Protein AF-A0A369UX79-F1 (afdb_monomer_lite)

Secondary structure (DSSP, 8-state):
----------HHHHHHHHHHHHHHHHHHT--THHHHHHHHHHHHHHHHHHHHHHHHHHHHT--HHHHHHHHHHHH-TTHHHHHTS--

Sequence (87 aa):
MLYSVVMEIPDHLIDAKRELDAAEARYRFQTGMNATIALAAWSDCATA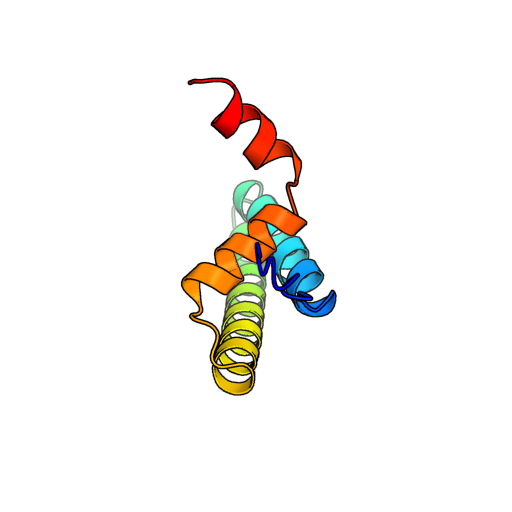YNRALGAYSARHNIPAPALRQAIEESINPLAMSDADQEA

Structure (mmCIF, N/CA/C/O backbone):
data_AF-A0A369UX79-F1
#
_entry.id   AF-A0A369UX79-F1
#
loop_
_atom_site.group_PDB
_atom_site.id
_atom_site.type_symbol
_atom_site.label_atom_id
_atom_site.label_alt_id
_atom_site.label_comp_id
_atom_site.label_asym_id
_atom_site.label_entity_id
_atom_site.label_seq_id
_atom_site.pdbx_PDB_ins_code
_atom_site.Cartn_x
_atom_site.Cartn_y
_atom_site.Cartn_z
_atom_site.occupancy
_atom_site.B_iso_or_equiv
_atom_site.auth_seq_id
_atom_site.auth_comp_id
_atom_site.auth_asym_id
_atom_site.auth_atom_id
_atom_site.pdbx_PDB_model_num
ATOM 1 N N . MET A 1 1 ? 7.459 11.496 -30.948 1.00 33.81 1 MET A N 1
ATOM 2 C CA . MET A 1 1 ? 7.329 10.115 -30.438 1.00 33.81 1 MET A CA 1
ATOM 3 C C . MET A 1 1 ? 7.141 10.207 -28.936 1.00 33.81 1 MET A C 1
ATOM 5 O O . MET A 1 1 ? 8.115 10.406 -28.225 1.00 33.81 1 MET A O 1
ATOM 9 N N . LEU A 1 2 ? 5.891 10.182 -28.474 1.00 37.84 2 LEU A N 1
ATOM 10 C CA . LEU A 1 2 ? 5.580 10.102 -27.049 1.00 37.84 2 LEU A CA 1
ATOM 11 C C . LEU A 1 2 ? 5.825 8.653 -26.631 1.00 37.84 2 LEU A C 1
ATOM 13 O O . LEU A 1 2 ? 5.005 7.782 -26.903 1.00 37.84 2 LEU A O 1
ATOM 17 N N . TYR A 1 3 ? 6.986 8.382 -26.038 1.00 36.78 3 TYR A N 1
ATOM 18 C CA . TYR A 1 3 ? 7.170 7.177 -25.238 1.00 36.78 3 TYR A CA 1
ATOM 19 C C . TYR A 1 3 ? 6.336 7.358 -23.963 1.00 36.78 3 TYR A C 1
ATOM 21 O O . TYR A 1 3 ? 6.870 7.625 -22.892 1.00 36.78 3 TYR A O 1
ATOM 29 N N . SER A 1 4 ? 5.013 7.211 -24.068 1.00 43.94 4 SER A N 1
ATOM 30 C CA . SER A 1 4 ? 4.259 6.659 -22.948 1.00 43.94 4 SER A CA 1
ATOM 31 C C . SER A 1 4 ? 4.730 5.218 -22.847 1.00 43.94 4 SER A C 1
ATOM 33 O O . SER A 1 4 ? 4.147 4.313 -23.439 1.00 43.94 4 SER A O 1
ATOM 35 N N . VAL A 1 5 ? 5.864 5.008 -22.174 1.00 45.28 5 VAL A N 1
ATOM 36 C CA . VAL A 1 5 ? 6.133 3.709 -21.575 1.00 45.28 5 VAL A CA 1
ATOM 37 C C . VAL A 1 5 ? 4.957 3.524 -20.638 1.00 45.28 5 VAL A C 1
ATOM 39 O O . VAL A 1 5 ? 4.897 4.166 -19.593 1.00 45.28 5 VAL A O 1
ATOM 42 N N . VAL A 1 6 ? 3.968 2.751 -21.082 1.00 54.66 6 VAL A N 1
ATOM 43 C CA . VAL A 1 6 ? 2.929 2.229 -20.209 1.00 54.66 6 VAL A CA 1
ATOM 44 C C . VAL A 1 6 ? 3.713 1.438 -19.179 1.00 54.66 6 VAL A C 1
ATOM 46 O O . VAL A 1 6 ? 4.214 0.352 -19.461 1.00 54.66 6 VAL A O 1
ATOM 49 N N . MET A 1 7 ? 3.985 2.076 -18.044 1.00 65.75 7 MET A N 1
ATOM 50 C CA . MET A 1 7 ? 4.608 1.421 -16.918 1.00 65.75 7 MET A CA 1
ATOM 51 C C . MET A 1 7 ? 3.583 0.389 -16.489 1.00 65.75 7 MET A C 1
ATOM 53 O O . MET A 1 7 ? 2.561 0.740 -15.912 1.00 65.75 7 MET A O 1
ATOM 57 N N . GLU A 1 8 ? 3.808 -0.863 -16.872 1.00 71.50 8 GLU A N 1
ATOM 58 C CA . GLU A 1 8 ? 2.931 -1.950 -16.478 1.00 71.50 8 GLU A CA 1
ATOM 59 C C . GLU A 1 8 ? 3.136 -2.133 -14.975 1.00 71.50 8 GLU A C 1
ATOM 61 O O . GLU A 1 8 ? 4.167 -2.632 -14.511 1.00 71.50 8 GLU A O 1
ATOM 66 N N . ILE A 1 9 ? 2.215 -1.566 -14.201 1.00 75.06 9 ILE A N 1
ATOM 67 C CA . ILE A 1 9 ? 2.236 -1.681 -12.753 1.00 75.06 9 ILE A CA 1
ATOM 68 C C . ILE A 1 9 ? 1.711 -3.072 -12.429 1.00 75.06 9 ILE A C 1
ATOM 70 O O . ILE A 1 9 ? 0.614 -3.419 -12.862 1.00 75.06 9 ILE A O 1
ATOM 74 N N . PRO A 1 10 ? 2.458 -3.874 -11.663 1.00 81.12 10 PRO A N 1
ATOM 75 C CA . PRO A 1 10 ? 1.978 -5.177 -11.258 1.00 81.12 10 PRO A CA 1
ATOM 76 C C . PRO A 1 10 ? 0.688 -5.065 -10.441 1.00 81.12 10 PRO A C 1
ATOM 78 O O . PRO A 1 10 ? 0.654 -4.326 -9.453 1.00 81.12 10 PRO A O 1
ATOM 81 N N . ASP A 1 11 ? -0.311 -5.887 -10.770 1.00 83.38 11 ASP A N 1
ATOM 82 C CA . ASP A 1 11 ? -1.589 -5.938 -10.044 1.00 83.38 11 ASP A CA 1
ATOM 83 C C . ASP A 1 11 ? -1.394 -6.138 -8.534 1.00 83.38 11 ASP A C 1
ATOM 85 O O . ASP A 1 11 ? -2.046 -5.489 -7.726 1.00 83.38 11 ASP A O 1
ATOM 89 N N . HIS A 1 12 ? -0.402 -6.937 -8.126 1.00 81.06 12 HIS A N 1
ATOM 90 C CA . HIS A 1 12 ? -0.122 -7.174 -6.707 1.00 81.06 12 HIS A CA 1
ATOM 91 C C . HIS A 1 12 ? 0.295 -5.912 -5.927 1.00 81.06 12 HIS A C 1
ATOM 93 O O . HIS A 1 12 ? 0.097 -5.859 -4.715 1.00 81.06 12 HIS A O 1
ATOM 99 N N . LEU A 1 13 ? 0.882 -4.895 -6.578 1.00 84.75 13 LEU A N 1
ATOM 100 C CA . LEU A 1 13 ? 1.189 -3.613 -5.926 1.00 84.75 13 LEU A CA 1
ATOM 101 C C . LEU A 1 13 ? -0.063 -2.742 -5.793 1.00 84.75 13 LEU A C 1
ATOM 103 O O . LEU A 1 13 ? -0.217 -2.043 -4.790 1.00 84.75 13 LEU A O 1
ATOM 107 N N . ILE A 1 14 ? -0.954 -2.813 -6.782 1.00 85.56 14 ILE A N 1
ATOM 108 C CA . ILE A 1 14 ? -2.254 -2.140 -6.772 1.00 85.56 14 ILE A CA 1
ATOM 109 C C . ILE A 1 14 ? -3.127 -2.738 -5.662 1.00 85.56 14 ILE A C 1
ATOM 111 O O . ILE A 1 14 ? -3.658 -1.998 -4.834 1.00 85.56 14 ILE A O 1
ATOM 115 N N . ASP A 1 15 ? -3.208 -4.065 -5.586 1.00 84.81 15 ASP A N 1
ATOM 116 C CA . ASP A 1 15 ? -3.948 -4.787 -4.550 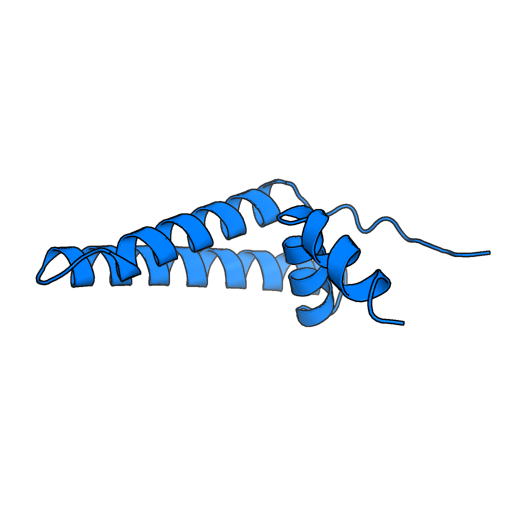1.00 84.81 15 ASP A CA 1
ATOM 117 C C . ASP A 1 15 ? -3.391 -4.494 -3.153 1.00 84.81 15 ASP A C 1
ATOM 119 O O . ASP A 1 15 ? -4.152 -4.139 -2.253 1.00 84.81 15 ASP A O 1
ATOM 123 N N . ALA A 1 16 ? -2.065 -4.519 -2.975 1.00 86.06 16 ALA A N 1
ATOM 124 C CA . ALA A 1 16 ? -1.436 -4.186 -1.695 1.00 86.06 16 ALA A CA 1
ATOM 125 C C . ALA A 1 16 ? -1.750 -2.751 -1.235 1.00 86.06 16 ALA A C 1
ATOM 127 O O . ALA A 1 16 ? -1.974 -2.509 -0.046 1.00 86.06 16 ALA A O 1
ATOM 128 N N . LYS A 1 17 ? -1.800 -1.785 -2.162 1.00 86.75 17 LYS A N 1
ATOM 129 C CA . LYS A 1 17 ? -2.198 -0.407 -1.842 1.00 86.75 17 LYS A CA 1
ATOM 130 C C . LYS A 1 17 ? -3.691 -0.307 -1.513 1.00 86.75 17 LYS A C 1
ATOM 132 O O . LYS A 1 17 ? -4.041 0.387 -0.563 1.00 86.75 17 LYS A O 1
ATOM 137 N N . ARG A 1 18 ? -4.563 -1.028 -2.226 1.00 85.62 18 ARG A N 1
ATOM 138 C CA . ARG A 1 18 ? -6.004 -1.093 -1.912 1.00 85.62 18 ARG A CA 1
ATOM 139 C C . ARG A 1 18 ? -6.263 -1.687 -0.531 1.00 85.62 18 ARG A C 1
ATOM 141 O O . ARG A 1 18 ? -7.095 -1.173 0.214 1.00 85.62 18 ARG A O 1
ATOM 148 N N . GLU A 1 19 ? -5.548 -2.748 -0.174 1.00 87.19 19 GLU A N 1
ATOM 149 C CA . GLU A 1 19 ? -5.626 -3.351 1.157 1.00 87.19 19 GLU A CA 1
ATOM 150 C C . GLU A 1 19 ? -5.141 -2.392 2.244 1.00 87.19 19 GLU A C 1
ATOM 152 O O . GLU A 1 19 ? -5.791 -2.271 3.285 1.00 87.19 19 GLU A O 1
ATOM 157 N N . LEU A 1 20 ? -4.050 -1.664 1.988 1.00 86.56 20 LEU A N 1
ATOM 158 C CA . LEU A 1 20 ? -3.551 -0.628 2.888 1.00 86.56 20 LEU A CA 1
ATOM 159 C C . LEU A 1 20 ? -4.592 0.479 3.113 1.00 86.56 20 LEU A C 1
ATOM 161 O O . LEU A 1 20 ? -4.849 0.841 4.261 1.00 86.56 20 LEU A O 1
ATOM 165 N N . ASP A 1 21 ? -5.237 0.961 2.050 1.00 85.69 21 ASP A N 1
ATOM 166 C CA . ASP A 1 21 ? -6.280 1.991 2.134 1.00 85.69 21 ASP A CA 1
ATOM 167 C C . ASP A 1 21 ? -7.514 1.489 2.894 1.00 85.69 21 ASP A C 1
ATOM 169 O O . ASP A 1 21 ? -8.082 2.196 3.731 1.00 85.69 21 ASP A O 1
ATOM 173 N N . ALA A 1 22 ? -7.912 0.235 2.666 1.00 84.69 22 ALA A N 1
ATOM 174 C CA . ALA A 1 22 ? -8.998 -0.395 3.408 1.00 84.69 22 ALA A CA 1
ATOM 175 C C . ALA A 1 22 ? -8.652 -0.567 4.898 1.00 84.69 22 ALA A C 1
ATOM 177 O O . ALA A 1 22 ? -9.512 -0.358 5.761 1.00 84.69 22 ALA A O 1
ATOM 178 N N . ALA A 1 23 ? -7.407 -0.931 5.220 1.00 81.75 23 ALA A N 1
ATOM 179 C CA . ALA A 1 23 ? -6.919 -1.017 6.593 1.00 81.75 23 ALA A CA 1
ATOM 180 C C . ALA A 1 23 ? -6.883 0.364 7.264 1.00 81.75 23 ALA A C 1
ATOM 182 O O . ALA A 1 23 ? -7.317 0.496 8.409 1.00 81.75 23 ALA A O 1
ATOM 183 N N . GLU A 1 24 ? -6.452 1.401 6.543 1.00 84.56 24 GLU A N 1
ATOM 184 C CA . GLU A 1 24 ? -6.445 2.782 7.028 1.00 84.56 24 GLU A CA 1
ATOM 185 C C . GLU A 1 24 ? -7.864 3.279 7.326 1.00 84.56 24 GLU A C 1
ATOM 187 O O . GLU A 1 24 ? -8.121 3.819 8.404 1.00 84.56 24 GLU A O 1
ATOM 192 N N . ALA A 1 25 ? -8.811 3.040 6.414 1.00 83.81 25 ALA A N 1
ATOM 193 C CA . ALA A 1 25 ? -10.213 3.380 6.626 1.00 83.81 25 ALA A CA 1
ATOM 194 C C . ALA A 1 25 ? -10.757 2.686 7.885 1.00 83.81 25 ALA A C 1
ATOM 196 O O . ALA A 1 25 ? -11.326 3.335 8.762 1.00 83.81 25 ALA A O 1
ATOM 197 N N . ARG A 1 26 ? -10.517 1.377 8.033 1.00 79.94 26 ARG A N 1
ATOM 198 C CA . ARG A 1 26 ? -10.927 0.612 9.224 1.00 79.94 26 ARG A CA 1
ATOM 199 C C . ARG A 1 26 ? -10.285 1.124 10.508 1.00 79.94 26 ARG A C 1
ATOM 201 O O . ARG A 1 26 ? -10.944 1.089 11.543 1.00 79.94 26 ARG A O 1
ATOM 208 N N . TYR A 1 27 ? -9.030 1.562 10.467 1.00 77.19 27 TYR A N 1
ATOM 209 C CA . TYR A 1 27 ? -8.367 2.173 11.615 1.00 77.19 27 TYR A CA 1
ATOM 210 C C . TYR A 1 27 ? -9.045 3.489 12.011 1.00 77.19 27 TYR A C 1
ATOM 212 O O . TYR A 1 27 ? -9.395 3.659 13.177 1.00 77.19 27 TYR A O 1
ATOM 220 N N . ARG A 1 28 ? -9.324 4.376 11.045 1.00 80.19 28 ARG A N 1
ATOM 221 C CA . ARG A 1 28 ? -9.967 5.679 11.298 1.00 80.19 28 ARG A CA 1
ATOM 222 C C . ARG A 1 28 ? -11.356 5.571 11.933 1.00 80.19 28 ARG A C 1
ATOM 224 O O . ARG A 1 28 ? -11.750 6.472 12.666 1.00 80.19 28 ARG A O 1
ATOM 231 N N . PHE A 1 29 ? -12.090 4.489 11.670 1.00 81.38 29 PHE A N 1
ATOM 232 C CA . PHE A 1 29 ? -13.434 4.267 12.220 1.00 81.38 29 PHE A CA 1
ATOM 233 C C . PHE A 1 29 ? -13.467 3.411 13.499 1.00 81.38 29 PHE A C 1
ATOM 235 O O . PHE A 1 29 ? -14.551 3.163 14.027 1.00 81.38 29 PHE A O 1
ATOM 242 N N . GLN A 1 30 ? -12.322 2.953 14.016 1.00 78.75 30 GLN A N 1
ATOM 243 C CA . GLN A 1 30 ? -12.260 2.131 15.230 1.00 78.75 30 GLN A CA 1
ATOM 244 C C . GLN A 1 30 ? -11.770 2.920 16.448 1.00 78.75 30 GLN A C 1
ATOM 246 O O . GLN A 1 30 ? -10.973 3.846 16.345 1.00 78.75 30 GLN A O 1
ATOM 251 N N . THR A 1 31 ? -12.251 2.536 17.634 1.00 73.12 31 THR A N 1
ATOM 252 C CA . THR A 1 31 ? -11.909 3.166 18.920 1.00 73.12 31 THR A CA 1
ATOM 253 C C . THR A 1 31 ? -11.506 2.117 19.960 1.00 73.12 31 THR A C 1
ATOM 255 O O . THR A 1 31 ? -11.807 0.929 19.827 1.00 73.12 31 THR A O 1
ATOM 258 N N . GLY A 1 32 ? -10.789 2.540 21.006 1.00 79.44 32 GLY A N 1
ATOM 259 C CA . GLY A 1 32 ? -10.351 1.647 22.085 1.00 79.44 32 GLY A CA 1
ATOM 260 C C . GLY A 1 32 ? -9.414 0.530 21.606 1.00 79.44 32 GLY A C 1
ATOM 261 O O . GLY A 1 32 ? -8.597 0.734 20.713 1.00 79.44 32 GLY A O 1
ATOM 262 N N . MET A 1 33 ? -9.535 -0.668 22.185 1.00 76.06 33 MET A N 1
ATOM 263 C CA . MET A 1 33 ? -8.671 -1.825 21.876 1.00 76.06 33 MET A CA 1
ATOM 264 C C . MET A 1 33 ? -8.727 -2.251 20.398 1.00 76.06 33 MET A C 1
ATOM 266 O O . MET A 1 33 ? -7.736 -2.708 19.831 1.00 76.06 33 MET A O 1
ATOM 270 N N . ASN A 1 34 ? -9.866 -2.016 19.751 1.00 76.94 34 ASN A N 1
ATOM 271 C CA . ASN A 1 34 ? -10.073 -2.262 18.329 1.00 76.94 34 ASN A CA 1
ATOM 272 C C . ASN A 1 34 ? -9.239 -1.314 17.444 1.00 76.94 34 ASN A C 1
ATOM 274 O O . ASN A 1 34 ? -8.731 -1.730 16.405 1.00 76.94 34 ASN A O 1
ATOM 278 N N . ALA A 1 35 ? -9.009 -0.072 17.886 1.00 79.19 35 ALA A N 1
ATOM 279 C CA . ALA A 1 35 ? -8.123 0.865 17.192 1.00 79.19 35 ALA A CA 1
ATOM 280 C C . ALA A 1 35 ? -6.659 0.407 17.235 1.00 79.19 35 ALA A C 1
ATOM 282 O O . ALA A 1 35 ? -5.943 0.537 16.247 1.00 79.19 35 ALA A O 1
ATOM 283 N N . THR A 1 36 ? -6.212 -0.166 18.357 1.00 82.81 36 THR A N 1
ATOM 284 C CA . THR A 1 36 ? -4.844 -0.690 18.496 1.00 82.81 36 THR A CA 1
ATOM 285 C C . THR A 1 36 ? -4.596 -1.878 17.567 1.00 82.81 36 THR A C 1
ATOM 287 O O . THR A 1 36 ? -3.565 -1.929 16.902 1.00 82.81 36 THR A O 1
ATOM 290 N N . ILE A 1 37 ? -5.557 -2.804 17.470 1.00 83.00 37 ILE A N 1
ATOM 291 C CA . ILE A 1 37 ? -5.482 -3.949 16.548 1.00 83.00 37 ILE A CA 1
ATOM 292 C C . ILE A 1 37 ? -5.475 -3.463 15.092 1.00 83.00 37 ILE A C 1
ATOM 294 O O . ILE A 1 37 ? -4.668 -3.925 14.287 1.00 83.00 37 ILE A O 1
ATOM 298 N N . ALA A 1 38 ? -6.332 -2.496 14.760 1.00 80.44 38 ALA A N 1
ATOM 299 C CA . ALA A 1 38 ? -6.388 -1.922 13.420 1.00 80.44 38 ALA A CA 1
ATOM 300 C C . ALA A 1 38 ? -5.100 -1.169 13.042 1.00 80.44 38 ALA A C 1
ATOM 302 O O . ALA A 1 38 ? -4.649 -1.276 11.905 1.00 80.44 38 ALA A O 1
ATOM 303 N N . LEU A 1 39 ? -4.475 -0.463 13.990 1.00 82.69 39 LEU A N 1
ATOM 304 C CA . LEU A 1 39 ? -3.200 0.224 13.777 1.00 82.69 39 LEU A CA 1
ATOM 305 C C . LEU A 1 39 ? -2.051 -0.756 13.511 1.00 82.69 39 LEU A C 1
ATOM 307 O O . LEU A 1 39 ? -1.225 -0.503 12.634 1.00 82.69 39 LEU A O 1
ATOM 311 N N . ALA A 1 40 ? -1.997 -1.868 14.251 1.00 87.69 40 ALA A N 1
ATOM 312 C CA . ALA A 1 40 ? -1.001 -2.913 1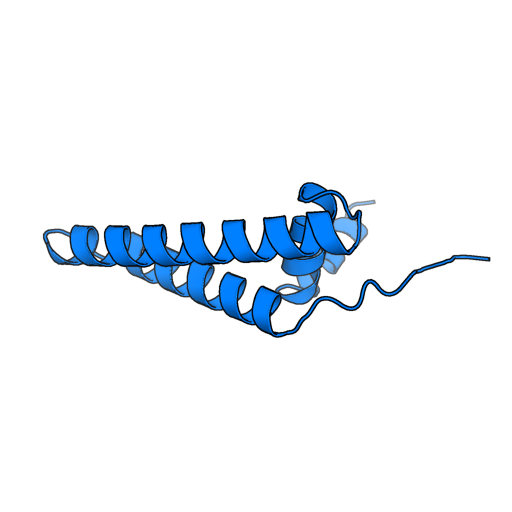4.027 1.00 87.69 40 ALA A CA 1
ATOM 313 C C . ALA A 1 40 ? -1.157 -3.519 12.624 1.00 87.69 40 ALA A C 1
ATOM 315 O O . ALA A 1 40 ? -0.200 -3.533 11.854 1.00 87.69 40 ALA A O 1
ATOM 316 N N . ALA A 1 41 ? -2.387 -3.892 12.252 1.00 84.81 41 ALA A N 1
ATOM 317 C CA . ALA A 1 41 ? -2.686 -4.418 10.922 1.00 84.81 41 ALA A CA 1
ATOM 318 C C . ALA A 1 41 ? -2.330 -3.422 9.802 1.00 84.81 41 ALA A C 1
ATOM 320 O O . ALA A 1 41 ? -1.705 -3.799 8.815 1.00 84.81 41 ALA A O 1
ATOM 321 N N . TRP A 1 42 ? -2.666 -2.138 9.970 1.00 88.25 42 TRP A N 1
ATOM 322 C CA . TRP A 1 42 ? -2.275 -1.087 9.027 1.00 88.25 42 TRP A CA 1
ATOM 323 C C . TRP A 1 42 ? -0.751 -0.956 8.903 1.00 88.25 42 TRP A C 1
ATOM 325 O O . TRP A 1 42 ? -0.234 -0.846 7.794 1.00 88.25 42 TRP A O 1
ATOM 335 N N . SER A 1 43 ? -0.020 -1.017 10.019 1.00 86.50 43 SER A N 1
ATOM 336 C CA . SER A 1 43 ? 1.445 -0.890 10.028 1.00 86.50 43 SER A CA 1
ATOM 337 C C . SER A 1 43 ? 2.134 -2.062 9.322 1.00 86.50 43 SER A C 1
ATOM 339 O O . SER A 1 43 ? 3.102 -1.859 8.579 1.00 86.50 43 SER A O 1
ATOM 341 N N . ASP A 1 44 ? 1.616 -3.278 9.504 1.00 89.31 44 ASP A N 1
ATOM 342 C CA . ASP A 1 44 ? 2.106 -4.474 8.816 1.00 89.31 44 ASP A CA 1
ATOM 343 C C . ASP A 1 44 ? 1.862 -4.376 7.303 1.00 89.31 44 ASP A C 1
ATOM 345 O O . ASP A 1 44 ? 2.794 -4.560 6.510 1.00 89.31 44 ASP A O 1
ATOM 349 N N . CYS A 1 45 ? 0.649 -3.985 6.891 1.00 85.94 45 CYS A N 1
ATOM 350 C CA . CYS A 1 45 ? 0.314 -3.731 5.486 1.00 85.94 45 CYS A CA 1
ATOM 351 C C . CYS A 1 45 ? 1.201 -2.633 4.876 1.00 85.94 45 CYS A C 1
ATOM 353 O O . CYS A 1 45 ? 1.732 -2.804 3.777 1.00 85.94 45 CYS A O 1
ATOM 355 N N . ALA A 1 46 ? 1.428 -1.530 5.596 1.00 87.19 46 ALA A N 1
ATOM 356 C CA . ALA A 1 46 ? 2.270 -0.429 5.135 1.00 87.19 46 ALA A CA 1
ATOM 357 C C . ALA A 1 46 ? 3.724 -0.877 4.939 1.00 87.19 46 ALA A C 1
ATOM 359 O O . ALA A 1 46 ? 4.372 -0.506 3.957 1.00 87.19 46 ALA A O 1
ATOM 360 N N . THR A 1 47 ? 4.246 -1.697 5.851 1.00 90.94 47 THR A N 1
ATOM 361 C CA . THR A 1 47 ? 5.608 -2.236 5.759 1.00 90.94 47 THR A CA 1
ATOM 362 C C . THR A 1 47 ? 5.744 -3.188 4.573 1.00 90.94 47 THR A C 1
ATOM 364 O O . THR A 1 47 ? 6.695 -3.071 3.795 1.00 90.94 47 THR A O 1
ATOM 367 N N . ALA A 1 48 ? 4.781 -4.096 4.393 1.00 87.56 48 ALA A N 1
ATOM 368 C CA . ALA A 1 48 ? 4.749 -5.025 3.266 1.00 87.56 48 ALA A CA 1
ATOM 369 C C . ALA A 1 48 ? 4.683 -4.283 1.920 1.00 87.56 48 ALA A C 1
ATOM 371 O O . ALA A 1 48 ? 5.486 -4.564 1.027 1.00 87.56 48 ALA A O 1
ATOM 372 N N . TYR A 1 49 ? 3.807 -3.280 1.810 1.00 88.19 49 TYR A N 1
ATOM 373 C CA . TYR A 1 49 ? 3.683 -2.438 0.622 1.00 88.19 49 TYR A CA 1
ATOM 374 C C . TYR A 1 49 ? 4.981 -1.683 0.310 1.00 88.19 49 TYR A C 1
ATOM 376 O O . TYR A 1 49 ? 5.495 -1.777 -0.803 1.00 88.19 49 TYR A O 1
ATOM 384 N N . ASN A 1 50 ? 5.572 -0.990 1.291 1.00 89.25 50 ASN A N 1
ATOM 385 C CA . ASN A 1 50 ? 6.821 -0.251 1.073 1.00 89.25 50 ASN A CA 1
ATOM 386 C C . ASN A 1 50 ? 7.982 -1.176 0.680 1.00 89.25 50 ASN A C 1
ATOM 388 O O . ASN A 1 50 ? 8.818 -0.801 -0.144 1.00 89.25 50 ASN A O 1
ATOM 392 N N . ARG A 1 51 ? 8.028 -2.400 1.221 1.00 89.06 51 ARG A N 1
ATOM 393 C CA . ARG A 1 51 ? 9.032 -3.398 0.839 1.00 89.06 51 ARG A CA 1
ATOM 394 C C . ARG A 1 51 ? 8.845 -3.867 -0.603 1.00 89.06 51 ARG A C 1
ATOM 396 O O . ARG A 1 51 ? 9.828 -3.939 -1.339 1.00 89.06 51 ARG A O 1
ATOM 403 N N . ALA A 1 52 ? 7.612 -4.168 -1.006 1.00 87.00 52 ALA A N 1
ATOM 404 C CA . ALA A 1 52 ? 7.296 -4.572 -2.374 1.00 87.00 52 ALA A CA 1
ATOM 405 C C . ALA A 1 52 ? 7.595 -3.440 -3.374 1.00 87.00 52 ALA A C 1
ATOM 407 O O . ALA A 1 52 ? 8.244 -3.667 -4.396 1.00 87.00 52 ALA A O 1
ATOM 408 N N . LEU A 1 53 ? 7.229 -2.204 -3.023 1.00 87.69 53 LEU A N 1
ATOM 409 C CA . LEU A 1 53 ? 7.489 -1.004 -3.815 1.00 87.69 53 LEU A CA 1
ATOM 410 C C . LEU A 1 53 ? 8.992 -0.733 -3.968 1.00 87.69 53 LEU A C 1
ATOM 412 O O . LEU A 1 53 ? 9.464 -0.476 -5.073 1.00 87.69 53 LEU A O 1
ATOM 416 N N . GLY A 1 54 ? 9.762 -0.847 -2.883 1.00 88.75 54 GLY A N 1
ATOM 417 C CA . GLY A 1 54 ? 11.219 -0.713 -2.915 1.00 88.75 54 GLY A CA 1
ATOM 418 C C . GLY A 1 54 ? 11.896 -1.802 -3.752 1.00 88.75 54 GLY A C 1
ATOM 419 O O . GLY A 1 54 ? 12.795 -1.504 -4.535 1.00 88.75 54 GLY A O 1
ATOM 420 N N . ALA A 1 55 ? 11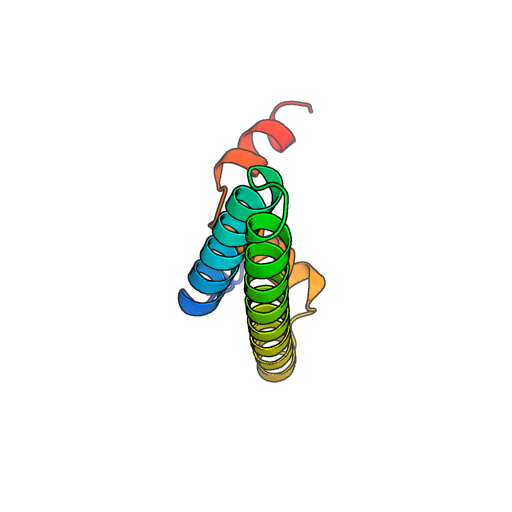.435 -3.053 -3.648 1.00 88.81 55 ALA A N 1
ATOM 421 C CA . ALA A 1 55 ? 11.951 -4.156 -4.456 1.00 88.81 55 ALA A CA 1
ATOM 422 C C . ALA A 1 55 ? 11.674 -3.950 -5.955 1.00 88.81 55 ALA A C 1
ATOM 424 O O . ALA A 1 55 ? 12.563 -4.167 -6.780 1.00 88.81 55 ALA A O 1
ATOM 425 N N . TYR A 1 56 ? 10.472 -3.488 -6.309 1.00 84.75 56 TYR A N 1
ATOM 426 C CA . T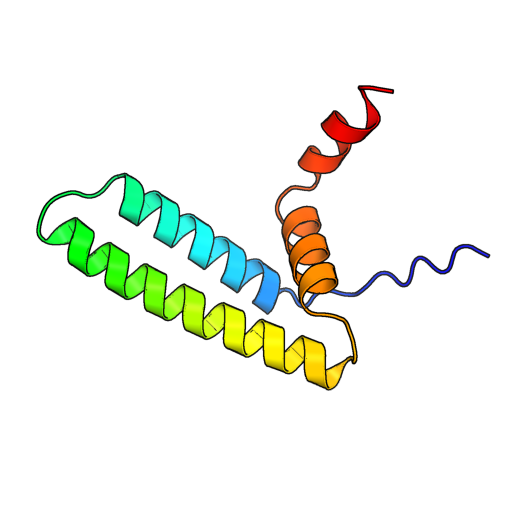YR A 1 56 ? 10.112 -3.188 -7.694 1.00 84.75 56 TYR A CA 1
ATOM 427 C C . TYR A 1 56 ? 10.891 -1.984 -8.240 1.00 84.75 56 TYR A C 1
ATOM 429 O O . TYR A 1 56 ? 11.477 -2.062 -9.319 1.00 84.75 56 TYR A O 1
ATOM 437 N N . SER A 1 57 ? 10.982 -0.906 -7.456 1.00 87.56 57 SER A N 1
ATOM 438 C CA . SER A 1 57 ? 11.776 0.287 -7.770 1.00 87.56 57 SER A CA 1
ATOM 439 C C . SER A 1 57 ? 13.235 -0.068 -8.070 1.00 87.56 57 SER A C 1
ATOM 441 O O . SER A 1 57 ? 13.752 0.307 -9.122 1.00 87.56 57 SER A O 1
ATOM 443 N N . ALA A 1 58 ? 13.874 -0.863 -7.205 1.00 87.56 58 ALA A N 1
ATOM 444 C CA . ALA A 1 58 ? 15.256 -1.301 -7.390 1.00 87.56 58 ALA A CA 1
ATOM 445 C C . ALA A 1 58 ? 15.432 -2.214 -8.614 1.00 87.56 58 ALA A C 1
ATOM 447 O O . ALA A 1 58 ? 16.413 -2.090 -9.342 1.00 87.56 58 ALA A O 1
ATOM 448 N N . ARG A 1 59 ? 14.479 -3.121 -8.862 1.00 87.31 59 ARG A N 1
ATOM 449 C CA . ARG A 1 59 ? 14.545 -4.074 -9.978 1.00 87.31 59 ARG A CA 1
ATOM 450 C C . ARG A 1 59 ? 14.373 -3.411 -11.343 1.00 87.31 59 ARG A C 1
ATOM 452 O O . ARG A 1 59 ? 15.020 -3.826 -12.299 1.00 87.31 59 ARG A O 1
ATOM 459 N N . HIS A 1 60 ? 13.499 -2.414 -11.434 1.00 82.75 60 HIS A N 1
ATOM 460 C CA . HIS A 1 60 ? 13.144 -1.760 -12.695 1.00 82.75 60 HIS A CA 1
ATOM 461 C C . HIS A 1 60 ? 13.816 -0.392 -12.873 1.00 82.75 60 HIS A C 1
ATOM 463 O O . HIS A 1 60 ? 13.616 0.260 -13.894 1.00 82.75 60 HIS A O 1
ATOM 469 N N . ASN A 1 61 ? 14.635 0.026 -11.901 1.00 86.75 61 ASN A N 1
ATOM 470 C CA . ASN A 1 61 ? 15.314 1.321 -11.863 1.00 86.75 61 ASN A CA 1
ATOM 471 C C . ASN A 1 61 ? 14.341 2.511 -11.992 1.00 86.75 61 ASN A C 1
ATOM 473 O O . ASN A 1 61 ? 14.650 3.536 -12.598 1.00 86.75 61 ASN A O 1
ATOM 477 N N . ILE A 1 62 ? 13.139 2.347 -11.433 1.00 84.25 62 ILE A N 1
ATOM 478 C CA . ILE A 1 62 ? 12.075 3.354 -11.430 1.00 84.25 62 ILE A CA 1
ATOM 479 C C . ILE A 1 62 ? 12.115 4.065 -10.080 1.00 84.25 62 ILE A C 1
ATOM 481 O O . ILE A 1 62 ? 12.122 3.383 -9.053 1.00 84.25 62 ILE A O 1
ATOM 485 N N . PRO A 1 63 ? 12.093 5.405 -10.022 1.00 84.94 63 PRO A N 1
ATOM 486 C CA . PRO A 1 63 ? 12.044 6.108 -8.750 1.00 84.94 63 PRO A CA 1
ATOM 487 C C . PRO A 1 63 ? 10.747 5.780 -7.995 1.00 84.94 63 PRO A C 1
ATOM 489 O O . PRO A 1 63 ? 9.644 5.952 -8.512 1.00 84.94 63 PRO A O 1
ATOM 492 N N . ALA A 1 64 ? 10.889 5.360 -6.734 1.00 81.38 64 ALA A N 1
ATOM 493 C CA . ALA A 1 64 ? 9.784 5.087 -5.814 1.00 81.38 64 ALA A CA 1
ATOM 494 C C . ALA A 1 64 ? 8.653 6.147 -5.798 1.00 81.38 64 ALA A C 1
ATOM 496 O O . ALA A 1 64 ? 7.494 5.735 -5.755 1.00 81.38 64 ALA A O 1
ATOM 497 N N . PRO A 1 65 ? 8.914 7.476 -5.848 1.00 82.56 65 PRO A N 1
ATOM 498 C CA . PRO A 1 65 ? 7.833 8.463 -5.919 1.00 82.56 65 PRO A CA 1
ATOM 499 C C . PRO A 1 65 ? 6.997 8.365 -7.203 1.00 82.56 65 PRO A C 1
ATOM 501 O O . PRO A 1 65 ? 5.775 8.411 -7.111 1.00 82.56 65 PRO A O 1
ATOM 504 N N . ALA A 1 66 ? 7.620 8.163 -8.369 1.00 82.50 66 ALA A N 1
ATOM 505 C CA . ALA A 1 66 ? 6.891 8.017 -9.633 1.00 82.50 66 ALA A CA 1
ATOM 506 C C . ALA A 1 66 ? 6.061 6.728 -9.655 1.00 82.50 66 ALA A C 1
ATOM 508 O O . ALA A 1 66 ? 4.932 6.714 -10.127 1.00 82.50 66 ALA A O 1
ATOM 509 N N . LEU A 1 67 ? 6.602 5.651 -9.081 1.00 83.81 67 LEU A N 1
ATOM 510 C CA . LEU A 1 67 ? 5.887 4.386 -8.946 1.00 83.81 67 LEU A CA 1
ATOM 511 C C . LEU A 1 67 ? 4.669 4.512 -8.019 1.00 83.81 67 LEU A C 1
ATOM 513 O O . LEU A 1 67 ? 3.610 3.981 -8.331 1.00 83.81 67 LEU A O 1
ATOM 517 N N . ARG A 1 68 ? 4.799 5.235 -6.898 1.00 84.81 68 ARG A N 1
ATOM 518 C CA . ARG A 1 68 ? 3.672 5.505 -5.992 1.00 84.81 68 ARG A CA 1
ATOM 519 C C . ARG A 1 68 ? 2.577 6.306 -6.697 1.00 84.81 68 ARG A C 1
ATOM 521 O O . ARG A 1 68 ? 1.416 5.937 -6.580 1.00 84.81 68 ARG A O 1
ATOM 528 N N . GLN A 1 69 ? 2.959 7.341 -7.442 1.00 83.81 69 GLN A N 1
ATOM 529 C CA . GLN A 1 69 ? 2.026 8.154 -8.218 1.00 83.81 69 GLN A CA 1
ATOM 530 C C . GLN A 1 69 ? 1.274 7.307 -9.253 1.00 83.81 69 GLN A C 1
ATOM 532 O O . GLN A 1 69 ? 0.050 7.327 -9.288 1.00 83.81 69 GLN A O 1
ATOM 537 N N . ALA A 1 70 ? 1.987 6.488 -10.024 1.00 83.44 70 ALA A N 1
ATOM 538 C CA . ALA A 1 70 ? 1.368 5.631 -11.029 1.00 83.44 70 ALA A CA 1
ATOM 539 C C . ALA A 1 70 ? 0.397 4.602 -10.398 1.00 83.44 70 ALA A C 1
ATOM 541 O O . ALA A 1 70 ? -0.657 4.296 -10.961 1.00 83.44 70 ALA A O 1
ATOM 542 N N . ILE A 1 71 ? 0.717 4.080 -9.203 1.00 85.25 71 ILE A N 1
ATOM 543 C CA . ILE A 1 71 ? -0.182 3.197 -8.438 1.00 85.25 71 ILE A CA 1
ATOM 544 C C . ILE A 1 71 ? -1.441 3.960 -8.000 1.00 85.25 71 ILE A C 1
ATOM 546 O O . ILE A 1 71 ? -2.544 3.433 -8.127 1.00 85.25 71 ILE A O 1
ATOM 550 N N . GLU A 1 72 ? -1.300 5.190 -7.502 1.00 83.94 72 GLU A N 1
ATOM 551 C CA . GLU A 1 72 ? -2.433 6.038 -7.107 1.00 83.94 72 GLU A CA 1
AT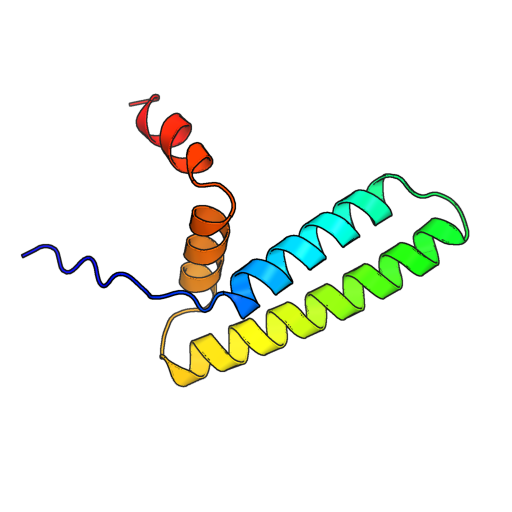OM 552 C C . GLU A 1 72 ? -3.343 6.367 -8.300 1.00 83.94 72 GLU A C 1
ATOM 554 O O . GLU A 1 72 ? -4.561 6.215 -8.191 1.00 83.94 72 GLU A O 1
ATOM 559 N N . GLU A 1 73 ? -2.764 6.702 -9.455 1.00 81.94 73 GLU A N 1
ATOM 560 C CA . GLU A 1 73 ? -3.482 6.927 -10.719 1.00 81.94 73 GLU A CA 1
ATOM 561 C C . GLU A 1 73 ? -4.238 5.671 -11.180 1.00 81.94 73 GLU A C 1
ATOM 563 O O . GLU A 1 73 ? -5.384 5.749 -11.621 1.00 81.94 73 GLU A O 1
ATOM 568 N N . SER A 1 74 ? -3.636 4.490 -11.013 1.00 82.00 74 SER A N 1
ATOM 569 C CA . SER A 1 74 ? -4.264 3.211 -11.376 1.00 82.00 74 SER A CA 1
ATOM 570 C C . SER A 1 74 ? -5.422 2.826 -10.448 1.00 82.00 74 SER A C 1
ATOM 572 O O . SER A 1 74 ? -6.357 2.137 -10.858 1.00 82.00 74 SER A O 1
ATOM 574 N N . ILE A 1 75 ? -5.377 3.249 -9.182 1.00 82.94 75 ILE A N 1
ATOM 575 C CA . ILE A 1 75 ? -6.440 2.986 -8.201 1.00 82.94 75 ILE A CA 1
ATOM 576 C C . ILE A 1 75 ? -7.585 3.982 -8.354 1.00 82.94 75 ILE A C 1
ATOM 578 O O . ILE A 1 75 ? -8.745 3.587 -8.220 1.00 82.94 75 ILE A O 1
ATOM 582 N N . ASN A 1 76 ? -7.272 5.245 -8.642 1.00 75.69 76 ASN A N 1
ATOM 583 C CA . ASN A 1 76 ? -8.252 6.303 -8.814 1.00 75.69 76 ASN A CA 1
ATOM 584 C C . ASN A 1 76 ? -8.072 7.026 -10.163 1.00 75.69 76 ASN A C 1
ATOM 586 O O . ASN A 1 76 ? -7.567 8.150 -10.196 1.00 75.69 76 ASN A O 1
ATOM 590 N N . PRO A 1 77 ? -8.545 6.434 -11.275 1.00 63.62 77 PRO A N 1
ATOM 591 C CA . PRO A 1 77 ? -8.416 7.039 -12.602 1.00 63.62 77 PRO A CA 1
ATOM 592 C C . PRO A 1 77 ? -9.192 8.361 -12.750 1.00 63.62 77 PRO A C 1
ATOM 594 O O . PRO A 1 77 ? -8.939 9.123 -13.679 1.00 63.62 77 PRO A O 1
ATOM 597 N N . LEU A 1 78 ? -10.126 8.660 -11.836 1.00 57.41 78 LEU A N 1
ATOM 598 C CA . LEU A 1 78 ? -10.894 9.909 -11.819 1.00 57.41 78 LEU A CA 1
ATOM 599 C C . LEU A 1 78 ? -10.115 11.090 -11.216 1.00 57.41 78 LEU A C 1
ATOM 601 O O . LEU A 1 78 ? -10.458 12.229 -11.509 1.00 57.41 78 LEU A O 1
ATOM 605 N N . ALA A 1 79 ? -9.044 10.855 -10.446 1.00 55.84 79 ALA A N 1
ATOM 606 C CA . ALA A 1 79 ? -8.243 11.933 -9.849 1.00 55.84 79 ALA A CA 1
ATOM 607 C C . ALA A 1 79 ? -7.546 12.831 -10.893 1.00 55.84 79 ALA A C 1
ATOM 609 O O . ALA A 1 79 ? -7.224 13.977 -10.595 1.00 55.84 79 ALA A O 1
ATOM 610 N N . MET A 1 80 ? -7.343 12.336 -12.120 1.00 52.12 80 MET A N 1
ATOM 611 C CA . MET A 1 80 ? -6.834 13.135 -13.240 1.00 52.12 80 MET A CA 1
ATOM 612 C C . MET A 1 80 ? -7.915 13.979 -13.927 1.00 52.12 80 MET A C 1
ATOM 614 O O . MET A 1 80 ? -7.584 15.010 -14.499 1.00 52.12 80 MET A O 1
ATOM 618 N N . SER A 1 81 ? -9.193 13.575 -13.891 1.00 49.56 81 SER A N 1
ATOM 619 C CA . SER A 1 81 ? -10.255 14.327 -14.584 1.00 49.56 81 SER A CA 1
ATOM 620 C C . SER A 1 81 ? -10.533 15.682 -13.928 1.00 49.56 81 SER A C 1
ATOM 622 O O . SER A 1 81 ? -10.823 16.639 -14.637 1.00 49.56 81 SER A O 1
ATOM 624 N N . ASP A 1 82 ? -10.375 15.794 -12.606 1.00 44.94 82 ASP A N 1
ATOM 625 C CA . ASP A 1 82 ? -10.503 17.077 -11.902 1.00 44.94 82 ASP A CA 1
ATOM 626 C C . ASP A 1 82 ? -9.262 17.977 -12.073 1.00 44.94 82 ASP A C 1
ATOM 628 O O . ASP A 1 82 ? -9.402 19.192 -12.183 1.00 44.94 82 ASP A O 1
ATOM 632 N N . ALA A 1 83 ? -8.052 17.410 -12.171 1.00 52.06 83 ALA A N 1
ATOM 633 C CA . ALA A 1 83 ? -6.819 18.193 -12.331 1.00 52.06 83 ALA A CA 1
ATOM 634 C C . ALA A 1 83 ? -6.656 18.821 -13.733 1.00 52.06 83 ALA A C 1
ATOM 636 O O . ALA A 1 83 ? -5.982 19.841 -13.866 1.00 52.06 83 ALA A O 1
ATOM 637 N N . ASP A 1 84 ? -7.282 18.241 -14.763 1.00 50.47 84 ASP A N 1
ATOM 638 C CA . ASP A 1 84 ? -7.300 18.779 -16.135 1.00 50.47 84 ASP A CA 1
ATOM 639 C C . ASP A 1 84 ? -8.464 19.769 -16.382 1.00 50.47 84 ASP A C 1
ATOM 641 O O . ASP A 1 84 ? -8.473 20.471 -17.392 1.00 50.47 84 ASP A O 1
ATOM 645 N N . GLN A 1 85 ? -9.449 19.861 -15.474 1.00 46.00 85 GLN A N 1
ATOM 646 C CA . GLN A 1 85 ? -10.624 20.737 -15.627 1.00 46.00 85 GLN A CA 1
ATOM 647 C C . GLN A 1 85 ? -10.485 22.137 -14.995 1.00 46.00 85 GLN A C 1
ATOM 649 O O . GLN A 1 85 ? -11.363 22.971 -15.217 1.00 46.00 85 GLN A O 1
ATOM 654 N N . GLU A 1 86 ? -9.404 22.429 -14.262 1.00 44.53 86 GLU A N 1
ATOM 655 C CA . GLU A 1 86 ? -9.122 23.756 -13.673 1.00 44.53 86 GLU A CA 1
ATOM 656 C C . GLU A 1 86 ? -8.011 24.546 -14.412 1.00 44.53 86 GLU A C 1
ATOM 658 O O . GLU A 1 86 ? -7.258 25.294 -13.784 1.00 44.53 86 GLU A O 1
ATOM 663 N N . ALA A 1 87 ? -7.896 24.399 -15.740 1.00 41.81 87 ALA A N 1
ATOM 664 C CA . ALA A 1 87 ? -6.978 25.183 -16.587 1.00 41.81 87 ALA A CA 1
ATOM 665 C C . ALA A 1 87 ? -7.682 26.296 -17.384 1.00 41.81 87 ALA A C 1
ATOM 667 O O . ALA A 1 87 ? -8.752 26.029 -17.981 1.00 41.81 87 ALA A O 1
#

Foldseek 3Di:
DPPPVVPPQDVVLLVLVVVLVVLVVQLVPDDDPSNVVSVVVSVVSVVVNVVVLVVVCVVVVNDSVVSVVVSVCVNCVCVVVVVVVPD

Radius of gyration: 15.7 Å; chains: 1; bounding box: 29×32×52 Å

Organism: NCBI:txid146923

pLDDT: mean 76.49, std 15.15, range [33.81, 90.94]